Protein AF-A0A353BGS6-F1 (afdb_monomer)

Sequence (72 aa):
MTKVSLAACRSYQPDSVLAAVSSCLEAFGGMSSFVRPGQRVLLKPNLLSAKIPEEAITTHPAVLEAVIVLVK

pLDDT: mean 95.67, std 3.35, range [78.19, 98.5]

Mean predicted aligned error: 2.81 Å

Foldseek 3Di:
DDDFFFFDQPDLDLVSLLVRVQRRQVSVVGPCNPADPPDDDDDDWACDDDDDVVVVNTPRVSNVVSVVVRND

Solvent-accessible surface area (backbone atoms only — not comparable to full-atom values): 4661 Å² total; per-residue (Å²): 135,88,87,83,70,82,57,84,59,94,50,76,49,54,69,47,31,31,53,25,54,48,58,34,33,47,80,65,64,30,56,70,66,80,48,58,92,90,64,90,78,85,85,80,76,55,76,77,65,99,69,63,63,89,73,62,70,35,64,44,64,39,58,54,48,35,49,58,65,57,71,103

Secondary structure (DSSP, 8-state):
----------S--HHHHHHHHHHHHHTTT-GGGT--TT----------SS--GGG-SS--HHHHHHHHHHT-

Structure (mmCIF, N/CA/C/O backbone):
data_AF-A0A353BGS6-F1
#
_entry.id   AF-A0A353BGS6-F1
#
loop_
_atom_site.group_PDB
_atom_site.id
_atom_site.type_symbol
_atom_site.label_atom_id
_atom_site.label_alt_id
_atom_site.label_comp_id
_atom_site.label_asym_id
_atom_site.label_entity_id
_atom_site.label_seq_id
_atom_site.pdbx_PDB_ins_code
_atom_site.Cartn_x
_atom_site.Cartn_y
_atom_site.Cartn_z
_atom_site.occupancy
_atom_site.B_iso_or_equiv
_atom_site.auth_seq_id
_atom_site.auth_comp_id
_atom_site.auth_asym_id
_atom_site.auth_atom_id
_atom_site.pdbx_PDB_model_num
ATOM 1 N N . MET A 1 1 ? 4.883 0.615 24.366 1.00 78.19 1 MET A N 1
ATOM 2 C CA . MET A 1 1 ? 5.539 -0.203 23.321 1.00 78.19 1 MET A CA 1
ATOM 3 C C . MET A 1 1 ? 5.119 0.320 21.960 1.00 78.19 1 MET A C 1
ATOM 5 O O . MET A 1 1 ? 3.956 0.676 21.811 1.00 78.19 1 MET A O 1
ATOM 9 N N . THR A 1 2 ? 6.031 0.368 20.993 1.00 92.56 2 THR A N 1
ATOM 10 C CA . THR A 1 2 ? 5.715 0.742 19.605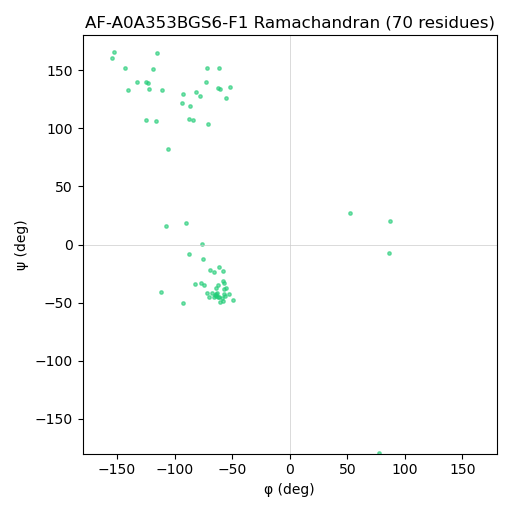 1.00 92.56 2 THR A CA 1
ATOM 11 C C . THR A 1 2 ? 5.149 -0.467 18.866 1.00 92.56 2 THR A C 1
ATOM 13 O O . THR A 1 2 ? 5.727 -1.549 18.936 1.00 92.56 2 THR A O 1
ATOM 16 N N . LYS A 1 3 ? 4.020 -0.299 18.172 1.00 94.50 3 LYS A N 1
ATOM 17 C CA . LYS A 1 3 ? 3.391 -1.359 17.376 1.00 94.50 3 LYS A CA 1
ATOM 18 C C . LYS A 1 3 ? 3.890 -1.286 15.933 1.00 94.50 3 LYS A C 1
ATOM 20 O O . LYS A 1 3 ? 3.845 -0.220 15.328 1.00 94.50 3 LYS A O 1
ATOM 25 N N . VAL A 1 4 ? 4.349 -2.413 15.398 1.00 97.00 4 VAL A N 1
ATOM 26 C CA . VAL A 1 4 ? 4.844 -2.561 14.020 1.00 97.00 4 VAL A CA 1
ATOM 27 C C . VAL A 1 4 ? 4.056 -3.688 13.352 1.00 97.00 4 VAL A C 1
ATOM 29 O O . VAL A 1 4 ? 3.774 -4.693 14.001 1.00 97.00 4 VAL A O 1
ATOM 32 N N . SER A 1 5 ? 3.688 -3.517 12.080 1.00 97.69 5 SER A N 1
ATOM 33 C CA . SER A 1 5 ? 2.991 -4.526 11.273 1.00 97.69 5 SER A CA 1
ATOM 34 C C . SER A 1 5 ? 3.801 -4.835 10.018 1.00 97.69 5 SER A C 1
ATOM 36 O O . SER A 1 5 ? 4.380 -3.927 9.420 1.00 97.69 5 SER A O 1
ATOM 38 N N . LEU A 1 6 ? 3.872 -6.113 9.649 1.00 97.50 6 LEU A N 1
ATOM 39 C CA . LEU A 1 6 ? 4.646 -6.621 8.518 1.00 97.50 6 LEU A CA 1
ATOM 40 C C . LEU A 1 6 ? 3.832 -7.710 7.813 1.00 97.50 6 LEU A C 1
ATOM 42 O O . LEU A 1 6 ? 3.330 -8.621 8.468 1.00 97.50 6 LEU A O 1
ATOM 46 N N . ALA A 1 7 ? 3.752 -7.646 6.485 1.00 97.56 7 ALA A N 1
ATOM 47 C CA . ALA A 1 7 ? 3.136 -8.671 5.649 1.00 97.56 7 ALA A CA 1
ATOM 48 C C . ALA A 1 7 ? 4.057 -9.005 4.470 1.00 97.56 7 ALA A C 1
ATOM 50 O O . ALA A 1 7 ? 4.677 -8.121 3.877 1.00 97.56 7 ALA A O 1
ATOM 51 N N . ALA A 1 8 ? 4.153 -10.289 4.125 1.00 97.44 8 ALA A N 1
ATOM 52 C CA . ALA A 1 8 ? 4.930 -10.722 2.972 1.00 97.44 8 ALA A CA 1
ATOM 53 C C . ALA A 1 8 ? 4.149 -10.459 1.674 1.00 97.44 8 ALA A C 1
ATOM 55 O O . ALA A 1 8 ? 3.024 -10.926 1.525 1.00 97.44 8 ALA A O 1
ATOM 56 N N . CYS A 1 9 ? 4.774 -9.779 0.711 1.00 97.75 9 CYS A N 1
ATOM 57 C CA . CYS A 1 9 ? 4.236 -9.566 -0.633 1.00 97.75 9 CYS A CA 1
ATOM 58 C C . CYS A 1 9 ? 5.261 -10.062 -1.656 1.00 97.75 9 CYS A C 1
ATOM 60 O O . CYS A 1 9 ? 6.318 -9.460 -1.821 1.00 97.75 9 CYS A O 1
ATOM 62 N N . ARG A 1 10 ? 4.990 -11.203 -2.299 1.00 96.25 10 ARG A N 1
ATOM 63 C CA . ARG A 1 10 ? 5.973 -11.883 -3.169 1.00 96.25 10 ARG A CA 1
ATOM 64 C C . ARG A 1 10 ? 5.961 -11.409 -4.621 1.00 96.25 10 ARG A 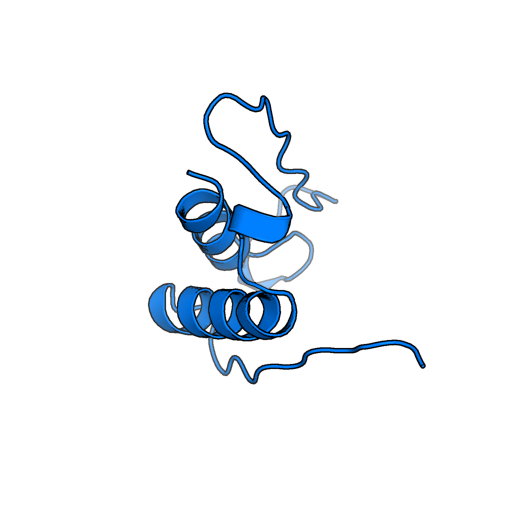C 1
ATOM 66 O O . ARG A 1 10 ? 6.813 -11.822 -5.397 1.00 96.25 10 ARG A O 1
ATOM 73 N N . SER A 1 11 ? 4.989 -10.587 -5.001 1.00 96.81 11 SER A N 1
ATOM 74 C CA . SER A 1 11 ? 4.877 -10.032 -6.347 1.00 96.81 11 SER A CA 1
ATOM 75 C C . SER A 1 11 ? 4.143 -8.694 -6.313 1.00 96.81 11 SER A C 1
ATOM 77 O O . SER A 1 11 ? 3.475 -8.382 -5.328 1.00 96.81 11 SER A O 1
ATOM 79 N N . TYR A 1 12 ? 4.230 -7.937 -7.405 1.00 97.00 12 TYR A N 1
ATOM 80 C CA . TYR A 1 12 ? 3.423 -6.736 -7.624 1.00 97.00 12 TYR A CA 1
ATOM 81 C C . TYR A 1 12 ? 2.091 -7.017 -8.343 1.00 97.00 12 TYR A C 1
ATOM 83 O O . TYR A 1 12 ? 1.487 -6.097 -8.890 1.00 97.00 12 TYR A O 1
ATOM 91 N N . GLN A 1 13 ? 1.619 -8.270 -8.358 1.00 98.00 13 GLN A N 1
ATOM 92 C CA . GLN A 1 13 ? 0.275 -8.565 -8.859 1.00 98.00 13 GLN A CA 1
ATOM 93 C C . GLN A 1 13 ? -0.770 -7.852 -7.982 1.00 98.00 13 GLN A C 1
ATOM 95 O O . GLN A 1 13 ? -0.642 -7.927 -6.754 1.00 98.00 13 GLN A O 1
ATOM 100 N N . PRO A 1 14 ? -1.787 -7.186 -8.563 1.00 97.88 14 PRO A N 1
ATOM 101 C CA . PRO A 1 14 ? -2.718 -6.331 -7.820 1.00 97.88 14 PRO A CA 1
ATOM 102 C C . PRO A 1 14 ? -3.314 -6.992 -6.570 1.00 97.88 14 PRO A C 1
ATOM 104 O O . PRO A 1 14 ? -3.213 -6.435 -5.477 1.00 97.88 14 PRO A O 1
ATOM 107 N N . ASP A 1 15 ? -3.812 -8.225 -6.691 1.00 97.88 15 ASP A N 1
ATOM 108 C CA . ASP A 1 15 ? -4.417 -8.959 -5.571 1.00 97.88 15 ASP A CA 1
ATOM 109 C C . ASP A 1 15 ? -3.416 -9.264 -4.448 1.00 97.88 15 ASP A C 1
ATOM 111 O O . ASP A 1 15 ? -3.748 -9.180 -3.265 1.00 97.88 15 ASP A O 1
ATOM 115 N N . SER A 1 16 ? -2.164 -9.580 -4.805 1.00 98.25 16 SER A N 1
ATOM 116 C CA . SER A 1 16 ? -1.102 -9.839 -3.823 1.00 98.25 16 SER A CA 1
ATOM 117 C C . SER A 1 16 ? -0.774 -8.582 -3.020 1.00 98.25 16 SER A C 1
ATOM 119 O O . SER A 1 16 ? -0.631 -8.642 -1.797 1.00 98.25 16 SER A O 1
ATOM 121 N N . VAL A 1 17 ? -0.681 -7.439 -3.704 1.00 98.50 17 VAL A N 1
ATOM 122 C CA . VAL A 1 17 ? -0.366 -6.154 -3.074 1.00 98.50 17 VAL A CA 1
ATOM 123 C C . VAL A 1 17 ? -1.529 -5.682 -2.208 1.00 98.50 17 VAL A C 1
ATOM 125 O O . VAL A 1 17 ? -1.307 -5.295 -1.060 1.00 98.50 17 VAL A O 1
ATOM 128 N N . LEU A 1 18 ? -2.765 -5.768 -2.707 1.00 98.38 18 LEU A N 1
ATOM 129 C CA . LEU A 1 18 ? -3.958 -5.401 -1.948 1.00 98.38 18 LEU A CA 1
ATOM 130 C C . LEU A 1 18 ? -4.085 -6.226 -0.665 1.00 98.38 18 LEU A C 1
ATOM 132 O O . LEU A 1 18 ? -4.309 -5.653 0.404 1.00 98.38 18 LEU A O 1
ATOM 136 N N . ALA A 1 19 ? -3.886 -7.545 -0.744 1.00 98.19 19 ALA A N 1
ATOM 137 C CA . ALA A 1 19 ? -3.933 -8.421 0.424 1.00 98.19 19 ALA A CA 1
ATOM 138 C C . ALA A 1 19 ? -2.860 -8.052 1.463 1.00 98.19 19 ALA A C 1
ATOM 140 O O . ALA A 1 19 ? -3.164 -7.936 2.653 1.00 98.19 19 ALA A O 1
ATOM 141 N N . ALA A 1 20 ? -1.619 -7.807 1.027 1.00 98.50 20 ALA A N 1
ATOM 142 C CA . ALA A 1 20 ? -0.526 -7.441 1.926 1.00 98.50 20 ALA A CA 1
ATOM 143 C C . ALA A 1 20 ? -0.743 -6.068 2.588 1.00 98.50 20 ALA A C 1
ATOM 145 O O . ALA A 1 20 ? -0.585 -5.940 3.804 1.00 98.50 20 ALA A O 1
ATOM 146 N N . VAL A 1 21 ? -1.149 -5.050 1.820 1.00 98.12 21 VAL A N 1
ATOM 147 C CA . VAL A 1 21 ? -1.445 -3.705 2.348 1.00 98.12 21 VAL A CA 1
ATOM 148 C C . VAL A 1 21 ? -2.611 -3.758 3.336 1.00 98.12 21 VAL A C 1
ATOM 150 O O . VAL A 1 21 ? -2.505 -3.199 4.429 1.00 98.12 21 VAL A O 1
ATOM 153 N N . SER A 1 22 ? -3.684 -4.477 2.996 1.00 97.81 22 SER A N 1
ATOM 154 C CA . SER A 1 22 ? -4.841 -4.653 3.883 1.00 97.81 22 SER A CA 1
ATOM 155 C C . SER A 1 22 ? -4.426 -5.331 5.187 1.00 97.81 22 SER A C 1
ATOM 157 O O . SER A 1 22 ? -4.679 -4.791 6.260 1.00 97.81 22 SER A O 1
ATOM 159 N N . SER A 1 23 ? -3.682 -6.442 5.116 1.00 98.12 23 SER A N 1
ATOM 160 C CA . SER A 1 23 ? -3.181 -7.148 6.302 1.00 98.12 23 SER A CA 1
ATOM 161 C C . SER A 1 23 ? -2.327 -6.254 7.205 1.00 98.12 23 SER A C 1
ATOM 163 O O . SER A 1 23 ? -2.415 -6.358 8.430 1.00 98.12 23 SER A O 1
ATOM 165 N N . CYS A 1 24 ? -1.507 -5.369 6.629 1.00 98.19 24 CYS A N 1
ATOM 166 C CA . CYS A 1 24 ? -0.723 -4.418 7.410 1.00 98.19 24 CYS A CA 1
ATOM 167 C C . CYS A 1 24 ? -1.616 -3.433 8.179 1.00 98.19 24 CYS A C 1
ATOM 169 O O . CYS A 1 24 ? -1.345 -3.168 9.353 1.00 98.19 24 CYS A O 1
ATOM 171 N N . LEU A 1 25 ? -2.671 -2.916 7.539 1.00 97.69 25 LEU A N 1
ATOM 172 C CA . LEU A 1 25 ? -3.602 -1.944 8.121 1.00 97.69 25 LEU A CA 1
ATOM 173 C C . LEU A 1 25 ? -4.560 -2.565 9.140 1.00 97.69 25 LEU A C 1
ATOM 175 O O . LEU A 1 25 ? -4.861 -1.915 10.139 1.00 97.69 25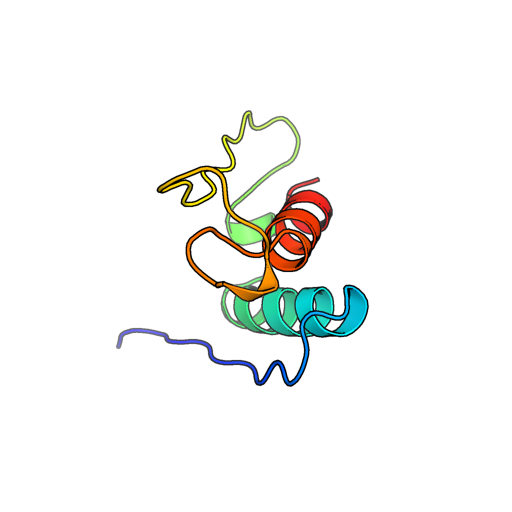 LEU A O 1
ATOM 179 N N . GLU A 1 26 ? -4.999 -3.810 8.946 1.00 97.50 26 GLU A N 1
ATOM 180 C CA . GLU A 1 26 ? -5.879 -4.524 9.887 1.00 97.50 26 GLU A CA 1
ATOM 181 C C . GLU A 1 26 ? -5.286 -4.582 11.297 1.00 97.50 26 GLU A C 1
ATOM 183 O O . GLU A 1 26 ? -5.979 -4.358 12.291 1.00 97.50 26 GLU A O 1
ATOM 188 N N . ALA A 1 27 ? -3.964 -4.749 11.408 1.00 95.94 27 ALA A N 1
ATOM 189 C CA . ALA A 1 27 ? -3.278 -4.688 12.694 1.00 95.94 27 ALA A CA 1
ATOM 190 C C . ALA A 1 27 ? -3.498 -3.347 13.426 1.00 95.94 27 ALA A C 1
ATOM 192 O O . ALA A 1 27 ? -3.380 -3.301 14.648 1.00 95.94 27 ALA A O 1
ATOM 193 N N . PHE A 1 28 ? -3.838 -2.266 12.725 1.00 96.75 28 PHE A N 1
ATOM 194 C CA . PHE A 1 28 ? -4.136 -0.939 13.275 1.00 96.75 28 PHE A CA 1
ATOM 195 C C . PHE A 1 28 ? -5.635 -0.578 13.223 1.00 96.75 28 PHE A C 1
ATOM 197 O O . PHE A 1 28 ? -5.997 0.584 13.411 1.00 96.75 28 PHE A O 1
ATOM 204 N N . GLY A 1 29 ? -6.516 -1.561 13.017 1.00 96.38 29 GLY A N 1
ATOM 205 C CA . GLY A 1 29 ? -7.968 -1.361 12.926 1.00 96.38 29 GLY A CA 1
ATOM 206 C C . GLY A 1 29 ? -8.469 -1.009 11.521 1.00 96.38 29 GLY A C 1
ATOM 207 O O . GLY A 1 29 ? -9.553 -0.447 11.382 1.00 96.38 29 GLY A O 1
ATOM 208 N N . GLY A 1 30 ? -7.677 -1.314 10.492 1.00 97.06 30 GLY A N 1
ATOM 209 C CA . GLY A 1 30 ? -8.051 -1.140 9.091 1.00 97.06 30 GLY A CA 1
ATOM 210 C C . GLY A 1 30 ? -7.956 0.307 8.605 1.00 97.06 30 GLY A C 1
ATOM 211 O O . GLY A 1 30 ? -7.573 1.221 9.340 1.00 97.06 30 GLY A O 1
ATOM 212 N N . MET A 1 31 ? -8.307 0.533 7.335 1.00 97.06 31 MET A N 1
ATOM 213 C CA . MET A 1 31 ? -8.243 1.873 6.734 1.00 97.06 31 MET A CA 1
ATOM 214 C C . MET A 1 31 ? -9.176 2.874 7.432 1.00 97.06 31 MET A C 1
ATOM 216 O O . MET A 1 31 ? -8.810 4.036 7.606 1.00 97.06 31 MET A O 1
ATOM 220 N N . SER A 1 32 ? -10.341 2.421 7.907 1.00 95.88 32 SER A N 1
ATOM 221 C CA . SER A 1 32 ? -11.336 3.257 8.596 1.00 95.88 32 SER A CA 1
ATOM 222 C C . SER A 1 32 ? -10.836 3.891 9.899 1.00 95.88 32 SER A C 1
ATOM 224 O O . SER A 1 32 ? -11.410 4.874 10.373 1.00 95.88 32 SER A O 1
ATOM 226 N N . SER A 1 33 ? -9.761 3.354 10.485 1.00 96.31 33 SER A N 1
ATOM 227 C CA . SER A 1 33 ? -9.072 3.981 11.620 1.00 96.31 33 SER A CA 1
ATOM 228 C C . SER A 1 33 ? -8.341 5.272 11.237 1.00 96.31 33 SER A C 1
ATOM 230 O O . SER A 1 33 ? -8.087 6.103 12.108 1.00 96.31 33 SER A O 1
ATOM 232 N N . PHE A 1 34 ? -8.017 5.457 9.954 1.00 95.94 34 PHE A N 1
ATOM 233 C CA . PHE A 1 34 ? -7.237 6.585 9.436 1.00 95.94 34 PHE A CA 1
ATOM 234 C C . PHE A 1 34 ? -8.062 7.522 8.553 1.00 95.94 34 PHE A C 1
ATOM 236 O O . PHE A 1 34 ? -7.919 8.740 8.661 1.00 95.94 34 PHE A O 1
ATOM 243 N N . VAL A 1 35 ? -8.918 6.962 7.695 1.00 96.88 35 VAL A N 1
ATOM 244 C CA . VAL A 1 35 ? -9.728 7.702 6.720 1.00 96.88 35 VAL A CA 1
ATOM 245 C C . VAL A 1 35 ? -11.209 7.418 6.952 1.00 96.88 35 VAL A C 1
ATOM 247 O O . VAL A 1 35 ? -11.610 6.272 7.128 1.00 96.88 35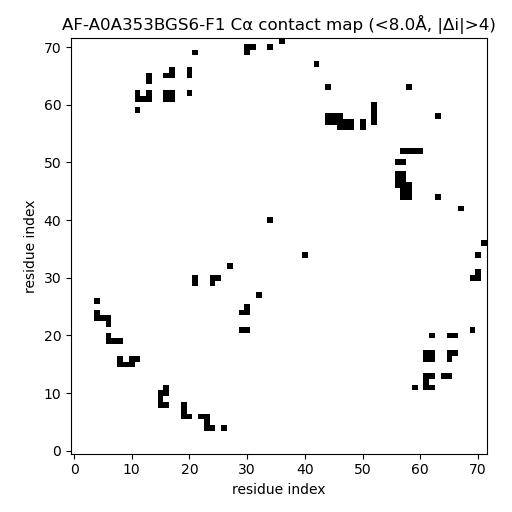 VAL A O 1
ATOM 250 N N . ARG A 1 36 ? -12.037 8.465 6.958 1.00 95.06 36 ARG A N 1
ATOM 251 C CA . ARG A 1 36 ? -13.495 8.386 7.129 1.00 95.06 36 ARG A CA 1
ATOM 252 C C . ARG A 1 36 ? -14.220 8.942 5.900 1.00 95.06 36 ARG A C 1
ATOM 254 O O . ARG A 1 36 ? -13.707 9.880 5.281 1.00 95.06 36 ARG A O 1
ATOM 261 N N . PRO A 1 37 ? -15.439 8.458 5.595 1.00 93.81 37 PRO A N 1
ATOM 262 C CA . PRO A 1 37 ? -16.248 9.002 4.510 1.00 93.81 37 PRO A CA 1
ATOM 263 C C . PRO A 1 37 ? -16.407 10.525 4.608 1.00 93.81 37 PRO A C 1
ATOM 265 O O . PRO A 1 37 ? -16.647 11.073 5.685 1.00 93.81 37 PRO A O 1
ATOM 268 N N . GLY A 1 38 ? -16.262 11.210 3.473 1.00 93.69 38 GLY A N 1
ATOM 269 C CA . GLY A 1 38 ? -16.351 12.671 3.369 1.00 93.69 38 GLY A CA 1
ATOM 270 C C . GLY A 1 38 ? -15.045 13.424 3.652 1.00 93.69 38 GLY A C 1
ATOM 271 O O . GLY A 1 38 ? -14.983 14.631 3.412 1.00 93.69 38 GLY A O 1
ATOM 272 N N . GLN A 1 39 ? -13.982 12.753 4.109 1.00 95.81 39 GLN A N 1
ATOM 273 C CA . GLN A 1 39 ? -12.673 13.393 4.244 1.00 95.81 39 GLN A CA 1
ATOM 274 C C . GLN A 1 39 ? -12.017 13.626 2.880 1.00 95.81 39 GLN A C 1
ATOM 276 O O . GLN A 1 39 ? -12.032 12.773 1.996 1.00 95.81 39 GLN A O 1
ATOM 281 N N . ARG A 1 40 ? -11.378 14.790 2.721 1.00 96.25 40 ARG A N 1
ATOM 282 C CA . ARG A 1 40 ? -10.503 15.066 1.577 1.00 96.25 40 ARG A CA 1
ATOM 283 C C . ARG A 1 40 ? -9.100 14.574 1.911 1.00 96.25 40 ARG A C 1
ATOM 285 O O . ARG A 1 40 ? -8.417 15.182 2.730 1.00 96.25 40 ARG A O 1
ATOM 292 N N . VAL A 1 41 ? -8.685 13.485 1.272 1.00 95.88 41 VAL A N 1
ATOM 293 C CA . VAL A 1 41 ? -7.384 12.844 1.499 1.00 95.88 41 VAL A CA 1
ATOM 294 C C . VAL A 1 41 ? -6.488 13.031 0.277 1.00 95.88 41 VAL A C 1
ATOM 296 O O . VAL A 1 41 ? -6.915 12.808 -0.853 1.00 95.88 41 VAL A O 1
ATOM 299 N N . LEU A 1 42 ? -5.236 13.436 0.504 1.00 95.75 42 LEU 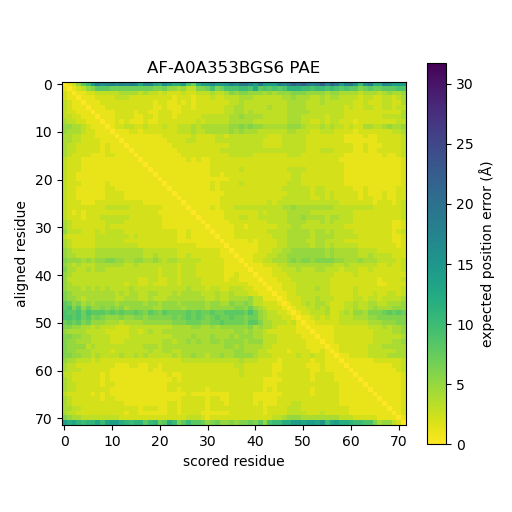A N 1
ATOM 300 C CA . LEU A 1 42 ? -4.194 13.453 -0.521 1.00 95.75 42 LEU A CA 1
ATOM 301 C C . LEU A 1 42 ? -3.405 12.145 -0.456 1.00 95.75 42 LEU A C 1
ATOM 303 O O . LEU A 1 42 ? -2.771 11.851 0.557 1.00 95.75 42 LEU A O 1
ATOM 307 N N . LEU A 1 43 ? -3.365 11.406 -1.560 1.00 95.06 43 LEU A N 1
ATOM 308 C CA . LEU A 1 43 ? -2.401 10.325 -1.732 1.00 95.06 43 LEU A CA 1
ATOM 309 C C . LEU A 1 43 ? -1.105 10.907 -2.298 1.00 95.06 43 LEU A C 1
ATOM 311 O O . LEU A 1 43 ? -1.106 11.488 -3.380 1.00 95.06 43 LEU A O 1
ATOM 315 N N . LYS A 1 44 ? -0.002 10.765 -1.555 1.00 95.31 44 LYS A N 1
ATOM 316 C CA . LYS A 1 44 ? 1.321 11.279 -1.936 1.00 95.31 44 LYS A CA 1
ATOM 317 C C . LYS A 1 44 ? 2.243 10.132 -2.380 1.00 95.31 44 LYS A C 1
ATOM 319 O O . LYS A 1 44 ? 3.054 9.683 -1.562 1.00 95.31 44 LYS A O 1
ATOM 324 N N . PRO A 1 45 ? 2.160 9.653 -3.638 1.00 94.44 4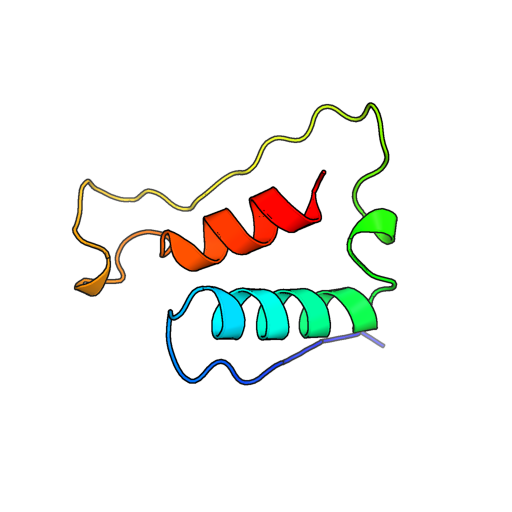5 PRO A N 1
ATOM 325 C CA . PRO A 1 45 ? 3.134 8.692 -4.144 1.00 94.44 45 PRO A CA 1
ATOM 326 C C . PRO A 1 45 ? 4.540 9.308 -4.133 1.00 94.44 45 PRO A C 1
ATOM 328 O O . PRO A 1 45 ? 4.707 10.528 -4.230 1.00 94.44 45 PRO A O 1
ATOM 331 N N . ASN A 1 46 ? 5.568 8.475 -3.992 1.00 92.81 46 ASN A N 1
ATOM 332 C CA . ASN A 1 46 ? 6.948 8.925 -4.119 1.00 92.81 46 ASN A CA 1
ATOM 333 C C . ASN A 1 46 ? 7.342 8.929 -5.601 1.00 92.81 46 ASN A C 1
ATOM 335 O O . ASN A 1 46 ? 7.525 7.862 -6.187 1.00 92.81 46 ASN A O 1
ATOM 339 N N . LEU A 1 47 ? 7.465 10.119 -6.193 1.00 91.06 47 LEU A N 1
ATOM 340 C CA . LEU A 1 47 ? 7.837 10.322 -7.594 1.00 91.06 47 LEU A CA 1
ATOM 341 C C . LEU A 1 47 ? 9.180 11.059 -7.653 1.00 91.06 47 LEU A C 1
ATOM 343 O O . LEU A 1 47 ? 9.240 12.245 -7.346 1.00 91.06 47 LEU A O 1
ATOM 347 N N . LEU A 1 48 ? 10.255 10.351 -8.014 1.00 92.75 48 LEU A N 1
ATOM 348 C CA . LEU A 1 48 ? 11.594 10.942 -8.139 1.00 92.75 48 LEU A CA 1
ATOM 349 C C . LEU A 1 48 ? 11.886 11.409 -9.573 1.00 92.75 48 LEU A C 1
ATOM 351 O O . LEU A 1 48 ? 12.318 12.535 -9.787 1.00 92.75 48 LEU A O 1
ATOM 355 N N . SER A 1 49 ? 11.658 10.541 -10.559 1.00 92.81 49 SER A N 1
ATOM 356 C CA . SER A 1 49 ? 11.828 10.825 -11.990 1.00 92.81 49 SER A CA 1
ATOM 357 C C . SER A 1 49 ? 10.913 9.916 -12.821 1.00 92.81 49 SER A C 1
ATOM 359 O O . SER A 1 49 ? 10.433 8.903 -12.315 1.00 92.81 49 SER A O 1
ATOM 361 N N . ALA A 1 50 ? 10.633 10.282 -14.075 1.00 91.88 50 ALA A N 1
ATOM 362 C CA . ALA A 1 50 ? 9.760 9.504 -14.957 1.00 91.88 50 ALA A CA 1
ATOM 363 C C . ALA A 1 50 ? 10.446 8.197 -15.382 1.00 91.88 50 ALA A C 1
ATOM 365 O O . ALA A 1 50 ? 11.352 8.223 -16.214 1.00 91.88 50 ALA A O 1
ATOM 366 N N . LYS A 1 51 ? 10.036 7.076 -14.781 1.00 94.75 51 LYS A N 1
ATOM 367 C CA . LYS A 1 51 ? 10.685 5.763 -14.898 1.00 94.75 51 LYS A CA 1
ATOM 368 C C . LYS A 1 51 ? 9.659 4.638 -14.935 1.00 94.75 51 LYS A C 1
ATOM 370 O O . LYS A 1 51 ? 8.577 4.778 -14.365 1.00 94.75 51 LYS A O 1
ATOM 375 N N . ILE A 1 52 ? 10.010 3.535 -15.595 1.00 95.06 52 ILE A N 1
ATOM 376 C CA . ILE A 1 52 ? 9.158 2.342 -15.642 1.00 95.06 52 ILE A CA 1
ATOM 377 C C . ILE A 1 52 ? 9.139 1.631 -14.272 1.00 95.06 52 ILE A C 1
ATOM 379 O O . ILE A 1 52 ? 10.110 1.754 -13.516 1.00 95.06 52 ILE A O 1
ATOM 383 N N . PRO A 1 53 ? 8.057 0.911 -13.916 1.00 94.19 53 PRO A N 1
ATOM 384 C CA . PRO A 1 53 ? 7.913 0.276 -12.602 1.00 94.19 53 PRO A CA 1
ATOM 385 C C . PRO A 1 53 ? 9.042 -0.695 -12.231 1.00 94.19 53 PRO A C 1
ATOM 387 O O . PRO A 1 53 ? 9.414 -0.782 -11.060 1.00 94.19 53 PRO A O 1
ATOM 390 N N . GLU A 1 54 ? 9.614 -1.384 -13.218 1.00 95.25 54 GLU A N 1
ATOM 391 C CA . GLU A 1 54 ? 10.666 -2.393 -13.055 1.00 95.25 54 GLU A CA 1
ATOM 392 C C . GLU A 1 54 ? 11.981 -1.798 -12.533 1.00 95.25 54 GLU A C 1
ATOM 394 O O . GLU A 1 54 ? 12.765 -2.501 -11.900 1.00 95.25 54 GLU A O 1
ATOM 399 N N . GLU A 1 55 ? 12.214 -0.497 -12.747 1.00 95.00 55 GLU A N 1
ATOM 400 C CA . GLU A 1 55 ? 13.383 0.202 -12.200 1.00 95.00 55 GLU A CA 1
ATOM 401 C C . GLU A 1 55 ? 13.244 0.492 -10.693 1.00 95.00 55 GLU A C 1
ATOM 403 O O . GLU A 1 55 ? 14.225 0.870 -10.057 1.00 95.00 55 GLU A O 1
ATOM 408 N N . ALA A 1 56 ? 12.048 0.344 -10.106 1.00 92.88 56 ALA A N 1
ATOM 409 C CA . ALA A 1 56 ? 11.771 0.566 -8.680 1.00 92.88 56 ALA A CA 1
ATOM 410 C C . ALA A 1 56 ? 12.227 1.941 -8.128 1.00 92.88 56 ALA A C 1
ATOM 412 O O . ALA A 1 56 ? 12.493 2.095 -6.937 1.00 92.88 56 ALA A O 1
ATOM 413 N N . ILE A 1 57 ? 12.289 2.962 -8.993 1.00 94.31 57 ILE A N 1
ATOM 414 C CA . ILE A 1 57 ? 12.688 4.336 -8.637 1.00 94.31 57 ILE A CA 1
ATOM 415 C C . ILE A 1 57 ? 11.520 5.138 -8.042 1.00 94.31 57 ILE A C 1
ATOM 417 O O . ILE A 1 57 ? 11.712 5.995 -7.177 1.00 94.31 57 ILE A O 1
ATOM 421 N N . THR A 1 58 ? 10.300 4.881 -8.514 1.00 95.00 58 THR A N 1
ATOM 422 C CA . THR A 1 58 ? 9.070 5.512 -8.011 1.00 95.00 58 THR A CA 1
ATOM 423 C C . THR A 1 58 ? 8.172 4.460 -7.369 1.00 95.00 58 THR A C 1
ATOM 425 O O . THR A 1 58 ? 8.386 3.260 -7.552 1.00 95.00 58 THR A O 1
ATOM 428 N N . THR A 1 59 ? 7.175 4.886 -6.591 1.00 95.50 59 THR A N 1
ATOM 429 C CA . THR A 1 59 ? 6.197 3.956 -6.012 1.00 95.50 59 THR A CA 1
ATOM 430 C C . THR A 1 59 ? 5.532 3.114 -7.104 1.00 95.50 59 THR A C 1
ATOM 432 O O . THR A 1 59 ? 4.958 3.656 -8.045 1.00 95.50 59 THR A O 1
ATOM 435 N N . HIS A 1 60 ? 5.567 1.787 -6.951 1.00 96.75 60 HIS A N 1
ATOM 436 C CA . HIS A 1 60 ? 4.961 0.874 -7.915 1.00 96.75 60 HIS A CA 1
ATOM 437 C C . HIS A 1 60 ? 3.440 1.125 -8.039 1.00 96.75 60 HIS A C 1
ATOM 439 O O . HIS A 1 60 ? 2.765 1.200 -7.004 1.00 96.75 60 HIS A O 1
ATOM 445 N N . PRO A 1 61 ? 2.866 1.191 -9.260 1.00 96.56 61 PRO A N 1
ATOM 446 C CA . PRO A 1 61 ? 1.446 1.492 -9.472 1.00 96.56 61 PRO A CA 1
ATOM 447 C C . PRO A 1 61 ? 0.482 0.609 -8.671 1.00 96.56 61 PRO A C 1
ATOM 449 O O . PRO A 1 61 ? -0.435 1.129 -8.049 1.00 96.56 61 PRO A O 1
ATOM 452 N N . ALA A 1 62 ? 0.738 -0.702 -8.592 1.00 97.94 62 ALA A N 1
ATOM 453 C CA . ALA A 1 62 ? -0.085 -1.638 -7.812 1.00 97.94 62 ALA A CA 1
ATOM 454 C C . ALA A 1 62 ? -0.202 -1.280 -6.312 1.00 97.94 62 ALA A C 1
ATOM 456 O O . ALA A 1 62 ? -1.233 -1.528 -5.693 1.00 97.94 62 ALA A O 1
ATOM 457 N N . VAL A 1 63 ? 0.828 -0.666 -5.712 1.00 97.56 63 VAL A N 1
ATOM 458 C CA . VAL A 1 63 ? 0.764 -0.203 -4.310 1.00 97.56 63 VAL A CA 1
ATOM 459 C C . VAL A 1 63 ? -0.151 1.010 -4.198 1.00 97.56 63 VAL A C 1
ATOM 461 O O . VAL A 1 63 ? -0.948 1.104 -3.266 1.00 97.56 63 VAL A O 1
ATOM 464 N N . LEU A 1 64 ? -0.055 1.929 -5.160 1.00 97.00 64 LEU A N 1
ATOM 465 C CA . LEU A 1 64 ? -0.923 3.098 -5.213 1.00 97.00 64 LEU A CA 1
ATOM 466 C C . LEU A 1 64 ? -2.386 2.686 -5.432 1.00 97.00 64 LEU A C 1
ATOM 468 O O . LEU A 1 64 ? -3.258 3.182 -4.727 1.00 97.00 64 LEU A O 1
ATOM 472 N N . GLU A 1 65 ? -2.642 1.747 -6.343 1.00 97.62 65 GLU A N 1
ATOM 473 C CA . GLU A 1 65 ? -3.970 1.182 -6.598 1.00 97.62 65 GLU A CA 1
ATOM 474 C C . GLU A 1 65 ? -4.576 0.549 -5.341 1.00 97.62 65 GLU A C 1
ATOM 476 O O . GLU A 1 65 ? -5.701 0.887 -4.976 1.00 97.62 65 GLU A O 1
ATOM 481 N N . ALA A 1 66 ? -3.819 -0.294 -4.629 1.00 98.12 66 ALA A N 1
ATOM 482 C CA . ALA A 1 66 ? -4.282 -0.909 -3.387 1.00 98.12 66 ALA A CA 1
ATOM 483 C C . ALA A 1 66 ? -4.727 0.143 -2.358 1.00 98.12 66 ALA A C 1
ATOM 485 O O . ALA A 1 66 ? -5.796 0.024 -1.762 1.00 98.12 66 ALA A O 1
ATOM 486 N N . VAL A 1 67 ? -3.947 1.214 -2.182 1.00 97.62 67 VAL A N 1
A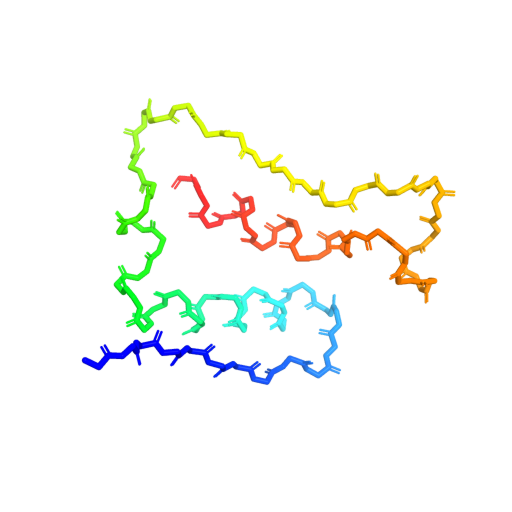TOM 487 C CA . VAL A 1 67 ? -4.318 2.301 -1.267 1.00 97.62 67 VAL A CA 1
ATOM 488 C C . VAL A 1 67 ? -5.538 3.068 -1.784 1.00 97.62 67 VAL A C 1
ATOM 490 O O . VAL A 1 67 ? -6.434 3.338 -0.991 1.00 97.62 67 VAL A O 1
ATOM 493 N N . ILE A 1 68 ? -5.625 3.368 -3.088 1.00 96.69 68 ILE A N 1
ATOM 494 C CA . ILE A 1 68 ? -6.793 4.029 -3.707 1.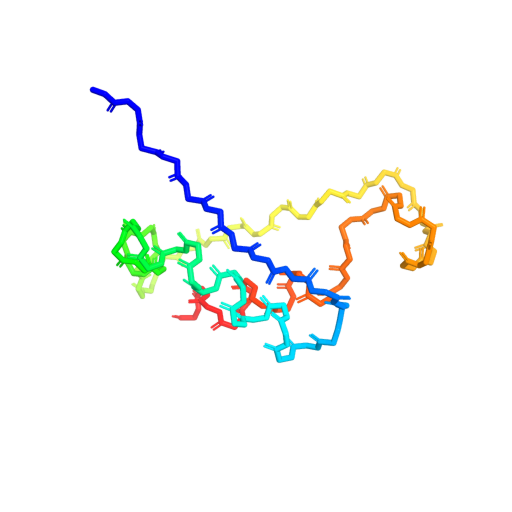00 96.69 68 ILE A CA 1
ATOM 495 C C . ILE A 1 68 ? -8.079 3.234 -3.459 1.00 96.69 68 ILE A C 1
ATOM 497 O O . ILE A 1 68 ? -9.114 3.827 -3.162 1.00 96.69 68 ILE A O 1
ATOM 501 N N . VAL A 1 69 ? -8.029 1.906 -3.587 1.00 96.38 69 VAL A N 1
ATOM 502 C CA . VAL A 1 69 ? -9.177 1.029 -3.323 1.00 96.38 69 VAL A CA 1
ATOM 503 C C . VAL A 1 69 ? -9.605 1.115 -1.859 1.00 96.38 69 VAL A C 1
ATOM 505 O O . VAL A 1 69 ? -10.802 1.177 -1.589 1.00 96.38 69 VAL A O 1
ATOM 508 N N . LEU A 1 70 ? -8.645 1.151 -0.933 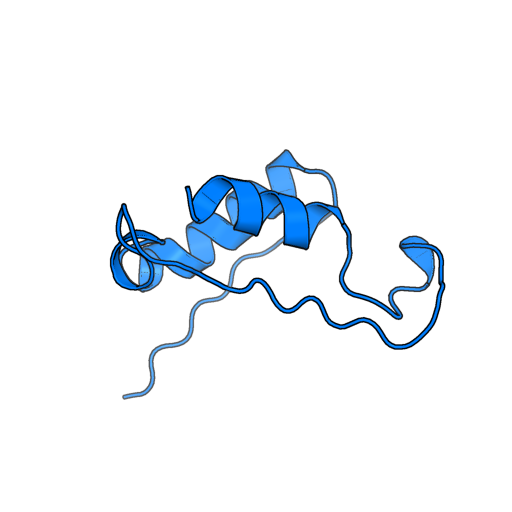1.00 96.25 70 LEU A N 1
ATOM 509 C CA . LEU A 1 70 ? -8.911 1.114 0.503 1.00 96.25 70 LEU A CA 1
ATOM 510 C C . LEU A 1 70 ? -9.394 2.450 1.080 1.00 96.25 70 LEU A C 1
ATOM 512 O O . LEU A 1 70 ? -10.180 2.429 2.018 1.00 96.25 70 LEU A O 1
ATOM 516 N N . VAL A 1 71 ? -8.942 3.598 0.557 1.00 94.62 71 VAL A N 1
ATOM 517 C CA . VAL A 1 71 ? -9.320 4.935 1.077 1.00 94.62 71 VAL A CA 1
ATOM 518 C C . VAL A 1 71 ? -10.729 5.400 0.688 1.00 94.62 71 VAL A C 1
ATOM 520 O O . VAL A 1 71 ? -11.093 6.528 1.023 1.00 94.62 71 VAL A O 1
ATOM 523 N N . LYS A 1 72 ? -11.481 4.587 -0.060 1.00 79.44 72 LYS A N 1
ATOM 524 C CA . LYS A 1 72 ? -12.851 4.908 -0.476 1.00 79.44 72 LYS A CA 1
ATOM 525 C C . LYS A 1 72 ? -13.818 5.015 0.700 1.00 79.44 72 LYS A C 1
ATOM 527 O O . LYS A 1 72 ? -13.679 4.239 1.668 1.00 79.44 72 LYS A O 1
#

Radius of gyration: 13.37 Å; Cα contacts (8 Å, |Δi|>4): 67; chains: 1; bounding box: 30×27×39 Å